Protein AF-A0A1I0UHE4-F1 (afdb_monomer_lite)

Structure (mmCIF, N/CA/C/O backbone):
data_AF-A0A1I0UHE4-F1
#
_entry.id   AF-A0A1I0UHE4-F1
#
loop_
_atom_site.group_PDB
_atom_site.id
_atom_site.type_symbol
_atom_site.label_atom_id
_atom_site.label_alt_id
_atom_site.label_comp_id
_atom_site.label_asym_id
_atom_site.label_entity_id
_atom_site.label_seq_id
_atom_site.pdbx_PDB_ins_code
_atom_site.Cartn_x
_atom_site.Cartn_y
_atom_site.Cartn_z
_atom_site.occupancy
_atom_site.B_iso_or_equiv
_atom_site.auth_seq_id
_atom_site.auth_comp_id
_atom_site.auth_asym_id
_atom_site.auth_atom_id
_atom_site.pdbx_PDB_model_num
ATOM 1 N N . MET A 1 1 ? -16.093 2.044 13.765 1.00 80.31 1 MET A N 1
ATOM 2 C CA . MET A 1 1 ? -14.796 2.571 13.273 1.00 80.31 1 MET A CA 1
ATOM 3 C C . MET A 1 1 ? -14.729 2.315 11.774 1.00 80.31 1 MET A C 1
ATOM 5 O O . MET A 1 1 ? -15.070 1.209 11.385 1.00 80.31 1 MET A O 1
ATOM 9 N N . LYS A 1 2 ? -14.366 3.298 10.934 1.00 91.81 2 LYS A N 1
ATOM 10 C CA . LYS A 1 2 ? -14.211 3.057 9.484 1.00 91.81 2 LYS A CA 1
ATOM 11 C C . LYS A 1 2 ? -12.920 2.274 9.217 1.00 91.81 2 LYS A C 1
ATOM 13 O O . LYS A 1 2 ? -11.888 2.608 9.803 1.00 91.81 2 LYS A O 1
ATOM 18 N N . LEU A 1 3 ? -12.996 1.269 8.349 1.00 97.00 3 LEU A N 1
ATOM 19 C CA . LEU A 1 3 ? -11.867 0.439 7.926 1.00 97.00 3 LEU A CA 1
ATOM 20 C C . LEU A 1 3 ? -11.509 0.737 6.468 1.00 97.00 3 LEU A C 1
ATOM 22 O O . LEU A 1 3 ? -12.335 1.233 5.698 1.00 97.00 3 LEU A O 1
ATOM 26 N N . TYR A 1 4 ? -10.259 0.464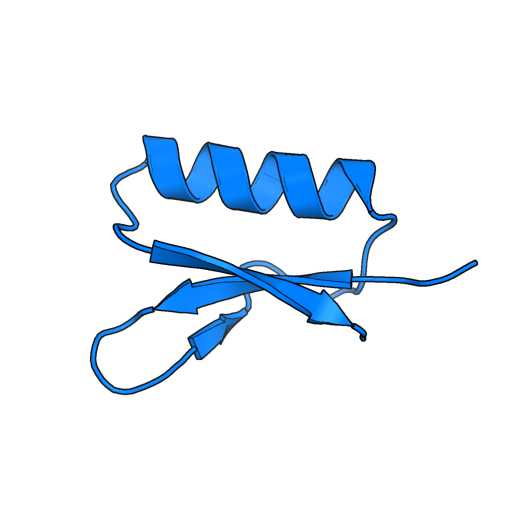 6.118 1.00 98.00 4 TYR A N 1
ATOM 27 C CA . TYR A 1 4 ? -9.678 0.817 4.833 1.00 98.00 4 TYR A CA 1
ATOM 28 C C . TYR A 1 4 ? -8.847 -0.332 4.280 1.00 98.00 4 TYR A C 1
ATOM 30 O O . TYR A 1 4 ? -8.224 -1.086 5.033 1.00 98.00 4 TYR A O 1
ATOM 38 N N . VAL A 1 5 ? -8.805 -0.411 2.955 1.00 98.00 5 VAL A N 1
ATOM 39 C CA . VAL A 1 5 ? -7.908 -1.292 2.211 1.00 98.00 5 VAL A CA 1
ATOM 40 C C . VAL A 1 5 ? -6.932 -0.434 1.420 1.00 98.00 5 VAL A C 1
ATOM 42 O O . VAL A 1 5 ? -7.336 0.476 0.687 1.00 98.00 5 VAL A O 1
ATOM 45 N N . ALA A 1 6 ? -5.640 -0.682 1.617 1.00 97.62 6 ALA A N 1
ATOM 46 C CA . ALA A 1 6 ? -4.597 -0.061 0.823 1.00 97.62 6 ALA A CA 1
ATOM 47 C C . ALA A 1 6 ? -4.512 -0.770 -0.528 1.00 97.62 6 ALA A C 1
ATOM 49 O O . ALA A 1 6 ? -4.498 -1.994 -0.584 1.00 97.62 6 ALA A O 1
ATOM 50 N N . THR A 1 7 ? -4.455 -0.005 -1.612 1.00 97.69 7 THR A N 1
ATOM 51 C CA . THR A 1 7 ? -4.427 -0.537 -2.979 1.00 97.69 7 THR A CA 1
ATOM 52 C C . THR A 1 7 ? -3.307 0.103 -3.779 1.00 97.69 7 THR A C 1
ATOM 54 O O . THR A 1 7 ? -2.935 1.246 -3.502 1.00 97.69 7 THR A O 1
ATOM 57 N N . PHE A 1 8 ? -2.786 -0.603 -4.780 1.00 96.94 8 PHE A N 1
ATOM 58 C CA . PHE A 1 8 ? -1.843 -0.054 -5.753 1.00 96.94 8 PHE A CA 1
ATOM 59 C C . PHE A 1 8 ? -2.338 -0.248 -7.187 1.00 96.94 8 PHE A C 1
ATOM 61 O O . PHE A 1 8 ? -3.126 -1.152 -7.459 1.00 96.94 8 PHE A O 1
ATOM 68 N N . TRP A 1 9 ? -1.890 0.610 -8.102 1.00 95.94 9 TRP A N 1
ATOM 69 C CA . TRP A 1 9 ? -2.196 0.487 -9.525 1.00 95.94 9 TRP A CA 1
ATOM 70 C C . TRP A 1 9 ? -1.267 -0.533 -10.193 1.00 95.94 9 TRP A C 1
ATOM 72 O O . TRP A 1 9 ? -0.047 -0.361 -10.175 1.00 95.94 9 TRP A O 1
ATOM 82 N N . ALA A 1 10 ? -1.838 -1.582 -10.786 1.00 94.31 10 ALA A N 1
ATOM 83 C CA . ALA A 1 10 ? -1.106 -2.645 -11.479 1.00 94.31 10 ALA A CA 1
ATOM 84 C C . ALA A 1 10 ? -0.987 -2.435 -13.002 1.00 94.31 10 ALA A C 1
ATOM 86 O O . ALA A 1 10 ? -0.334 -3.224 -13.676 1.00 94.31 10 ALA A O 1
ATOM 87 N N . GLY A 1 11 ? -1.565 -1.355 -13.543 1.00 92.94 11 GLY A N 1
ATOM 88 C CA . GLY A 1 11 ? -1.569 -1.043 -14.979 1.00 92.94 11 GLY A CA 1
ATOM 89 C C . GLY A 1 11 ? -2.939 -1.232 -15.631 1.00 92.94 11 GLY A C 1
ATOM 90 O O . GLY A 1 11 ? -3.330 -0.421 -16.465 1.00 92.94 11 GLY A O 1
ATOM 91 N N . ASP A 1 12 ? -3.681 -2.246 -15.200 1.00 95.19 12 ASP A N 1
ATOM 92 C CA . ASP A 1 12 ? -5.020 -2.618 -15.674 1.00 95.19 12 ASP A CA 1
ATOM 93 C C . ASP A 1 12 ? -6.099 -2.503 -14.583 1.00 95.19 12 ASP A C 1
ATOM 95 O O . ASP A 1 12 ? -7.295 -2.497 -14.877 1.00 95.19 12 ASP A O 1
ATOM 99 N N . GLY A 1 13 ? -5.689 -2.363 -13.322 1.00 95.75 13 GLY A N 1
ATOM 100 C CA . GLY A 1 13 ? -6.601 -2.261 -12.196 1.00 95.75 13 GLY A CA 1
ATOM 101 C C . GLY A 1 13 ? -5.930 -1.890 -10.879 1.00 95.75 13 GLY A C 1
ATOM 102 O O . GLY A 1 13 ? -4.709 -1.754 -10.767 1.00 95.75 13 GLY A O 1
ATOM 103 N N . TRP A 1 14 ? -6.774 -1.717 -9.863 1.00 96.00 14 TRP A N 1
ATOM 104 C CA . TRP A 1 14 ? -6.343 -1.548 -8.479 1.00 96.00 14 TRP A CA 1
ATOM 105 C C . TRP A 1 14 ? -6.279 -2.907 -7.799 1.00 96.00 14 TRP A C 1
ATOM 107 O O . TRP A 1 14 ? -7.259 -3.647 -7.816 1.00 96.00 14 TRP A O 1
ATOM 117 N N . VAL A 1 15 ? -5.140 -3.199 -7.182 1.00 96.25 15 VAL A N 1
ATOM 118 C CA . VAL A 1 15 ? -4.896 -4.448 -6.462 1.00 96.25 15 VAL A CA 1
ATOM 119 C C . VAL A 1 15 ? -4.756 -4.142 -4.980 1.00 96.25 15 VAL A C 1
ATOM 121 O O . VAL A 1 15 ? -4.038 -3.213 -4.598 1.00 96.25 15 VAL A O 1
ATOM 124 N N . ASP A 1 16 ? -5.451 -4.916 -4.155 1.00 96.62 16 ASP A N 1
ATOM 125 C CA . ASP A 1 16 ? -5.387 -4.806 -2.704 1.00 96.62 16 ASP A CA 1
ATOM 126 C C . ASP A 1 16 ? -3.995 -5.247 -2.202 1.00 96.62 16 ASP A C 1
ATOM 128 O O . ASP A 1 16 ? -3.436 -6.252 -2.633 1.00 96.62 16 ASP A O 1
ATOM 132 N N . LEU A 1 17 ? -3.400 -4.460 -1.304 1.00 95.69 17 LEU A N 1
ATOM 133 C CA . LEU A 1 17 ? -2.098 -4.746 -0.680 1.00 95.69 17 LEU A CA 1
ATOM 134 C C . LEU A 1 17 ? -2.216 -5.717 0.501 1.00 95.69 17 LEU A C 1
ATOM 136 O O . LEU A 1 17 ? -1.204 -6.176 1.029 1.00 95.69 17 LEU A O 1
ATOM 140 N N . HIS A 1 18 ? -3.439 -5.962 0.960 1.00 93.12 18 HIS A N 1
ATOM 141 C CA . HIS A 1 18 ? -3.769 -6.8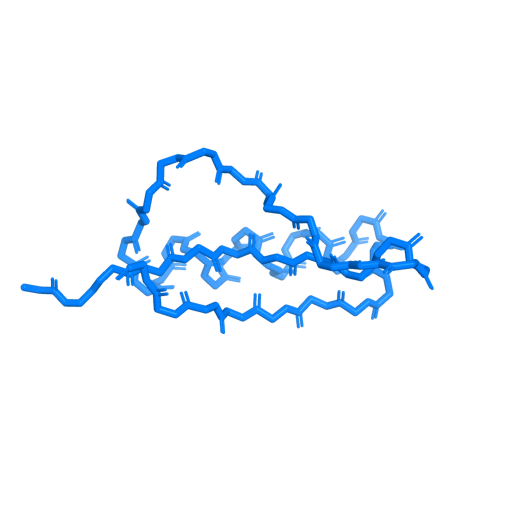60 2.053 1.00 93.12 18 HIS A CA 1
ATOM 142 C C . HIS A 1 18 ? -5.250 -7.240 1.977 1.00 93.12 18 HIS A C 1
ATOM 144 O O . HIS A 1 18 ? -6.079 -6.403 1.619 1.00 93.12 18 HIS A O 1
ATOM 150 N N . ASP A 1 19 ? -5.572 -8.468 2.375 1.00 92.62 19 ASP A N 1
ATOM 151 C CA . ASP A 1 19 ? -6.935 -9.002 2.274 1.00 92.62 19 ASP A CA 1
ATOM 152 C C . ASP A 1 19 ? -7.868 -8.435 3.358 1.00 92.62 19 ASP A C 1
ATOM 154 O O . ASP A 1 19 ? -9.025 -8.111 3.094 1.00 92.62 19 ASP A O 1
ATOM 158 N N . ASP A 1 20 ? -7.353 -8.238 4.576 1.00 95.19 20 ASP A N 1
ATOM 159 C CA . ASP A 1 20 ? -8.162 -7.762 5.700 1.00 95.19 20 ASP A CA 1
ATOM 160 C C . ASP A 1 20 ? -8.222 -6.229 5.773 1.00 95.19 20 ASP A C 1
ATOM 162 O O . ASP A 1 20 ? -7.170 -5.575 5.783 1.00 95.19 20 ASP A O 1
ATOM 166 N N . PRO A 1 21 ? -9.413 -5.619 5.915 1.00 96.50 21 PRO A N 1
ATOM 167 C CA . PRO A 1 21 ? -9.556 -4.195 6.192 1.00 96.50 21 PRO A CA 1
ATOM 168 C C . PRO A 1 21 ? -8.871 -3.769 7.492 1.00 96.50 21 PRO A C 1
ATOM 170 O O . PRO A 1 21 ? -9.032 -4.394 8.539 1.00 96.50 21 PRO A O 1
ATOM 173 N N . ARG A 1 22 ? -8.152 -2.644 7.456 1.00 97.25 22 ARG A N 1
ATOM 174 C CA . ARG A 1 22 ? -7.381 -2.137 8.601 1.00 97.25 22 ARG A CA 1
ATOM 175 C C . ARG A 1 22 ? -7.844 -0.742 9.024 1.00 97.25 22 ARG A C 1
ATOM 177 O O . ARG A 1 22 ? -8.407 -0.001 8.213 1.00 97.25 22 ARG A O 1
ATOM 184 N N . PRO A 1 23 ? -7.599 -0.327 10.281 1.00 97.75 23 PRO A N 1
ATOM 185 C CA . PRO A 1 23 ? -7.749 1.069 10.677 1.00 97.75 23 PRO A CA 1
ATOM 186 C C . PRO A 1 23 ? -6.917 1.995 9.781 1.00 97.75 23 PRO A C 1
ATOM 188 O O . PRO A 1 23 ? -5.857 1.599 9.295 1.00 97.75 23 PRO A O 1
ATOM 191 N N . PHE A 1 24 ? -7.366 3.245 9.624 1.00 96.44 24 PHE A N 1
ATOM 192 C CA . PHE A 1 24 ? -6.761 4.227 8.712 1.00 96.44 24 PHE A CA 1
ATOM 193 C C . PHE A 1 24 ? -5.230 4.276 8.786 1.00 96.44 24 PHE A C 1
ATOM 195 O O . PHE A 1 24 ? -4.570 4.187 7.758 1.00 96.44 24 PHE A O 1
ATOM 202 N N . ARG A 1 25 ? -4.663 4.358 9.998 1.00 97.38 25 ARG A N 1
ATOM 203 C CA . ARG A 1 25 ? -3.210 4.460 10.195 1.00 97.38 25 ARG A CA 1
ATOM 204 C C . ARG A 1 25 ? -2.462 3.252 9.624 1.00 97.38 25 ARG A C 1
ATOM 206 O O . ARG A 1 25 ? -1.545 3.430 8.838 1.00 97.38 25 ARG A O 1
ATOM 213 N N . ALA A 1 26 ? -2.917 2.040 9.937 1.00 97.56 26 ALA A N 1
ATOM 214 C CA . ALA A 1 26 ? -2.283 0.811 9.465 1.00 97.56 26 ALA A CA 1
ATOM 215 C C . ALA A 1 26 ? -2.413 0.618 7.942 1.00 97.56 26 ALA A C 1
ATOM 217 O O . ALA A 1 26 ? -1.482 0.127 7.307 1.00 97.56 26 ALA A O 1
ATOM 218 N N . ALA A 1 27 ? -3.543 1.014 7.344 1.00 97.38 27 ALA A N 1
ATOM 219 C CA . ALA A 1 27 ? -3.707 0.989 5.889 1.00 97.38 27 ALA A CA 1
ATOM 220 C C . ALA A 1 27 ? -2.844 2.066 5.200 1.00 97.38 27 ALA A C 1
ATOM 222 O O . ALA A 1 27 ? -2.224 1.803 4.172 1.00 97.38 27 ALA A O 1
ATOM 223 N N . SER A 1 28 ? -2.757 3.267 5.780 1.00 97.38 28 SER A N 1
ATOM 224 C CA . SER A 1 28 ? -1.911 4.354 5.275 1.00 97.38 28 SER A CA 1
ATOM 225 C C . SER A 1 28 ? -0.429 3.981 5.301 1.00 97.38 28 SER A C 1
ATOM 227 O O . SER A 1 28 ? 0.271 4.225 4.321 1.00 97.38 28 SER A O 1
ATOM 229 N N . ASP A 1 29 ? 0.038 3.351 6.382 1.00 97.81 29 ASP A N 1
ATOM 230 C CA . ASP A 1 29 ? 1.420 2.880 6.489 1.00 97.81 29 ASP A CA 1
ATOM 231 C C . ASP A 1 29 ? 1.719 1.830 5.407 1.00 97.81 29 ASP A C 1
ATOM 233 O O . ASP A 1 29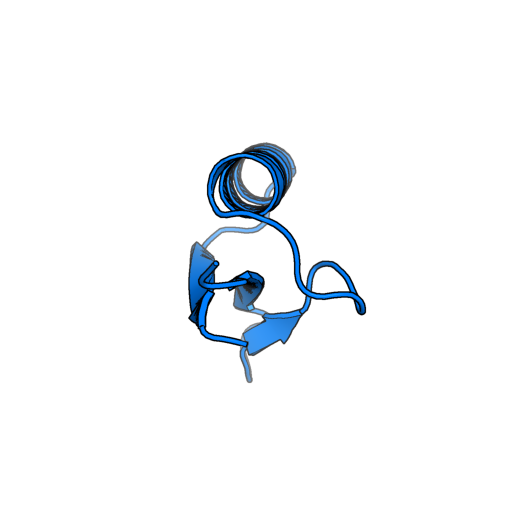 ? 2.731 1.928 4.718 1.00 97.81 29 ASP A O 1
ATOM 237 N N . ALA A 1 30 ? 0.798 0.888 5.162 1.00 97.00 30 ALA A N 1
ATOM 238 C CA . ALA A 1 30 ? 0.940 -0.100 4.090 1.00 97.00 30 ALA A CA 1
ATOM 239 C C . ALA A 1 30 ? 0.995 0.543 2.690 1.00 97.00 30 ALA A C 1
ATOM 241 O O . ALA A 1 30 ? 1.839 0.171 1.872 1.00 97.00 30 ALA A O 1
ATOM 242 N N . ALA A 1 31 ? 0.134 1.531 2.415 1.00 97.00 31 ALA A N 1
ATOM 243 C CA . ALA A 1 31 ? 0.139 2.269 1.152 1.00 97.00 31 ALA A CA 1
ATOM 244 C C . ALA A 1 31 ? 1.452 3.044 0.938 1.00 97.00 31 ALA A C 1
ATOM 246 O O . ALA A 1 31 ? 1.976 3.072 -0.178 1.00 97.00 31 ALA A O 1
ATOM 247 N N . TYR A 1 32 ? 1.999 3.645 1.996 1.00 96.81 32 TYR A N 1
ATOM 248 C CA . TYR A 1 32 ? 3.267 4.370 1.941 1.00 96.81 32 TYR A CA 1
ATOM 249 C C . TYR A 1 32 ? 4.464 3.425 1.771 1.00 96.81 32 TYR A C 1
ATOM 251 O O . TYR A 1 32 ? 5.314 3.656 0.914 1.00 96.81 32 TYR A O 1
ATOM 259 N N . SER A 1 33 ? 4.506 2.313 2.511 1.00 96.75 33 SER A N 1
ATOM 260 C CA . SER A 1 33 ? 5.534 1.281 2.338 1.00 96.75 33 SER A CA 1
ATOM 261 C C . SER A 1 33 ? 5.533 0.699 0.923 1.00 96.75 33 SER A C 1
ATOM 263 O O . SER A 1 33 ? 6.599 0.513 0.342 1.00 96.75 33 SER A O 1
ATOM 265 N N . ALA A 1 34 ? 4.358 0.457 0.335 1.00 95.38 34 ALA A N 1
ATOM 266 C CA . ALA A 1 34 ? 4.250 -0.018 -1.042 1.00 95.38 34 ALA A CA 1
ATOM 267 C C . ALA A 1 34 ? 4.755 1.021 -2.058 1.00 95.38 34 ALA A C 1
ATOM 269 O O . ALA A 1 34 ? 5.453 0.652 -3.004 1.00 95.3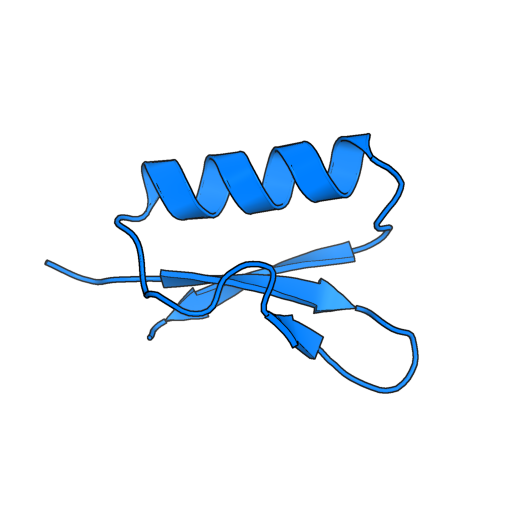8 34 ALA A O 1
ATOM 270 N N . LEU A 1 35 ? 4.461 2.308 -1.837 1.00 94.56 35 LEU A N 1
ATOM 271 C CA . LEU A 1 35 ? 4.990 3.403 -2.653 1.00 94.56 35 LEU A CA 1
ATOM 272 C C . LEU A 1 35 ? 6.526 3.435 -2.616 1.00 94.56 35 LEU A C 1
ATOM 274 O O . LEU A 1 35 ? 7.164 3.473 -3.667 1.00 94.56 35 LEU A O 1
ATOM 278 N N . LEU A 1 36 ? 7.121 3.332 -1.422 1.00 95.25 36 LEU A N 1
ATOM 279 C CA . LEU A 1 36 ? 8.578 3.269 -1.246 1.00 95.25 36 LEU A CA 1
ATOM 280 C C . LEU A 1 36 ? 9.208 2.019 -1.877 1.00 95.25 36 LEU A C 1
ATOM 282 O O . LEU A 1 36 ? 10.342 2.074 -2.342 1.00 95.25 36 LEU A O 1
ATOM 286 N N . ALA A 1 37 ? 8.472 0.908 -1.940 1.00 94.81 37 ALA A N 1
ATOM 287 C CA . ALA A 1 37 ? 8.896 -0.322 -2.607 1.00 94.81 37 ALA A CA 1
ATOM 288 C C . ALA A 1 37 ? 8.772 -0.270 -4.148 1.00 94.81 37 ALA A C 1
ATOM 290 O O . ALA A 1 37 ? 8.957 -1.288 -4.813 1.00 94.81 37 ALA A O 1
ATOM 291 N N . GLY A 1 38 ? 8.443 0.890 -4.728 1.00 92.62 38 GLY A N 1
ATOM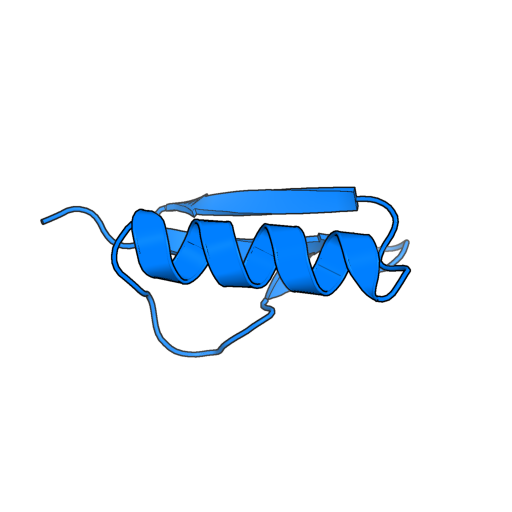 292 C CA . GLY A 1 38 ? 8.376 1.095 -6.177 1.00 92.62 38 GLY A CA 1
ATOM 293 C C . GLY A 1 38 ? 6.994 0.867 -6.794 1.00 92.62 38 GLY A C 1
ATOM 294 O O . GLY A 1 38 ? 6.861 0.883 -8.018 1.00 92.62 38 GLY A O 1
ATOM 295 N N . ARG A 1 39 ? 5.937 0.683 -5.990 1.00 90.56 39 ARG A N 1
ATOM 296 C CA . ARG A 1 39 ? 4.561 0.706 -6.507 1.00 90.56 39 ARG A CA 1
ATOM 297 C C . ARG A 1 39 ? 4.168 2.160 -6.773 1.00 90.56 39 ARG A C 1
ATOM 299 O O . ARG A 1 39 ? 3.834 2.889 -5.851 1.00 90.56 39 ARG A O 1
ATOM 306 N N . ALA A 1 40 ? 4.214 2.576 -8.037 1.00 79.88 40 ALA A N 1
ATOM 307 C CA . ALA A 1 40 ? 4.139 3.983 -8.446 1.00 79.88 40 ALA A CA 1
ATOM 308 C C . ALA A 1 40 ? 2.920 4.762 -7.919 1.00 79.88 40 ALA A C 1
ATOM 310 O O . ALA A 1 40 ? 3.019 5.956 -7.643 1.00 79.88 40 ALA A O 1
ATOM 311 N N . THR A 1 41 ? 1.758 4.119 -7.800 1.00 95.31 41 THR A N 1
ATOM 312 C CA . THR A 1 41 ? 0.537 4.785 -7.339 1.00 95.31 41 THR A CA 1
ATOM 313 C C . THR A 1 41 ? -0.182 3.906 -6.339 1.00 95.31 41 THR A C 1
ATOM 315 O O . THR A 1 41 ? -0.591 2.792 -6.667 1.00 95.31 41 THR A O 1
ATOM 318 N N . THR A 1 42 ? -0.357 4.428 -5.128 1.00 96.25 42 THR A N 1
ATOM 319 C CA . THR A 1 42 ? -1.129 3.793 -4.062 1.00 96.25 42 THR A CA 1
ATOM 320 C C . THR A 1 42 ? -2.286 4.692 -3.638 1.00 96.25 42 TH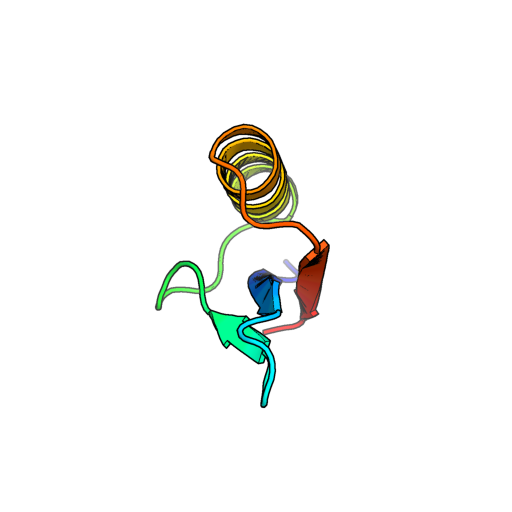R A C 1
ATOM 322 O O . THR A 1 42 ? -2.222 5.916 -3.760 1.00 96.25 42 THR A O 1
ATOM 325 N N . ARG A 1 43 ? -3.387 4.093 -3.180 1.00 96.25 43 ARG A N 1
ATOM 326 C CA . ARG A 1 43 ? -4.530 4.816 -2.604 1.00 96.25 43 ARG A CA 1
ATOM 327 C C . ARG A 1 43 ? -5.233 3.978 -1.547 1.00 96.25 43 ARG A C 1
ATOM 329 O O . ARG A 1 43 ? -5.113 2.753 -1.530 1.00 96.25 43 ARG A O 1
ATOM 336 N N . LEU A 1 44 ? -6.034 4.641 -0.722 1.00 97.19 44 LEU A N 1
ATOM 337 C CA . LEU A 1 44 ? -6.928 3.990 0.230 1.00 97.19 44 LEU A CA 1
ATOM 338 C C . LEU A 1 44 ? -8.347 3.933 -0.340 1.00 97.19 44 LEU A C 1
ATOM 340 O O . LEU A 1 44 ? -8.859 4.942 -0.824 1.00 97.19 44 LEU A O 1
ATOM 344 N N . ARG A 1 45 ? -8.999 2.773 -0.234 1.00 95.81 45 ARG A N 1
ATOM 345 C CA . ARG A 1 45 ? -10.451 2.633 -0.416 1.00 95.81 45 ARG A CA 1
ATOM 346 C C . ARG A 1 45 ? -11.103 2.321 0.924 1.00 95.81 45 ARG A C 1
ATOM 348 O O . ARG A 1 45 ? -10.494 1.666 1.769 1.00 95.81 45 ARG A O 1
ATOM 355 N N . THR A 1 46 ? -12.329 2.787 1.132 1.00 94.62 46 THR A N 1
ATOM 356 C CA . THR A 1 46 ? -13.140 2.308 2.258 1.00 94.62 46 THR A CA 1
ATOM 357 C C . THR A 1 46 ? -13.475 0.835 2.023 1.00 94.62 46 THR A C 1
ATOM 359 O O . THR A 1 46 ? -13.709 0.438 0.877 1.00 94.62 46 THR A O 1
ATOM 362 N N . ALA A 1 47 ? -13.396 0.036 3.087 1.00 87.81 47 ALA A N 1
ATOM 363 C CA . ALA A 1 47 ? -13.786 -1.369 3.060 1.00 87.81 47 ALA A CA 1
ATOM 364 C C . ALA A 1 47 ? -15.305 -1.533 3.047 1.00 87.81 47 ALA A C 1
ATOM 366 O O . ALA A 1 47 ? -15.979 -0.727 3.734 1.00 87.81 47 ALA A O 1
#

Radius of gyration: 9.81 Å; chains: 1; bounding box: 24×14×29 Å

Sequence (47 aa):
MKLYVATFWAGDGWVDLHDDPRPFRAASDAAYSALLAGRATTRLRTA

Secondary structure (DSSP, 8-state):
--EEEEEEE-SSSEEES-SS-EEHHHHHHHHHHHHHTT-S-EEEEE-

Foldseek 3Di:
DWWKFKWFDPPPDTDTLDDDTHPPVVRVVSNVVVCVVVRVDMDIDTD

Organism: NCBI:txid376733

pLDDT: mean 95.03, std 3.76, range [79.88, 98.0]